Protein AF-A0A663EFI2-F1 (afdb_monomer_lite)

pLDDT: mean 95.02, std 5.93, range [59.0, 98.31]

InterPro domains:
  IPR002209 Fibroblast growth factor family [PF00167] (1-59)
  IPR002209 Fibroblast growth factor family [PS00247] (5-28)
  IPR002209 Fibroblast growth factor family [PTHR11486] (1-58)
  IPR008996 Cytokine IL1/FGF [SSF50353] (1-58)

Radius of gyration: 11.46 Å; chains: 1; bounding box: 28×23×28 Å

Organism: NCBI:txid223781

Sequence (61 aa):
MNNKGKLYGTAVFQDECKFKETLLPNNYNAYESNAYSGAYI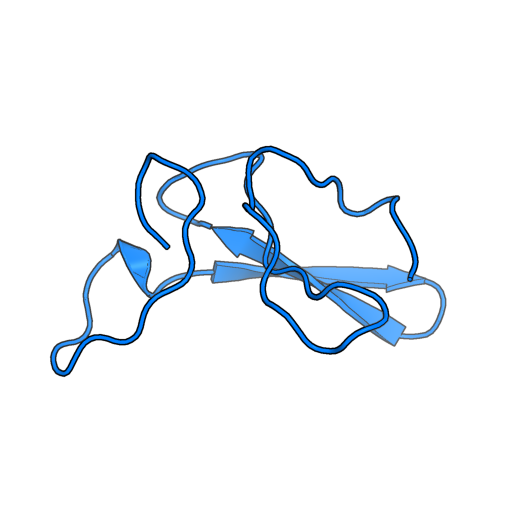ALSKHGRVKRGNKVSPAMTV

Foldseek 3Di:
DDPQQDDDDDPDDDLQNDWDWDADPPRDIWTAGPVHGQFTFDADPVRHTDRRNVDGPPDDD

Structure (mmCIF, N/CA/C/O backbone):
data_AF-A0A663EFI2-F1
#
_entry.id   AF-A0A663EFI2-F1
#
loop_
_atom_site.group_PDB
_atom_site.id
_atom_site.type_symbol
_atom_site.label_atom_id
_atom_site.label_alt_id
_atom_site.label_comp_id
_atom_site.label_asym_id
_atom_site.label_entity_id
_atom_site.label_seq_id
_atom_site.pdbx_PDB_ins_code
_atom_site.Cartn_x
_atom_site.Cartn_y
_atom_site.Cartn_z
_atom_site.occupancy
_atom_site.B_iso_or_equiv
_atom_site.auth_seq_id
_atom_site.auth_comp_id
_atom_site.auth_asym_id
_atom_site.auth_atom_id
_atom_site.pdbx_PDB_model_num
ATOM 1 N N . MET A 1 1 ? -5.064 0.128 5.952 1.00 97.38 1 MET A N 1
ATOM 2 C CA . MET A 1 1 ? -3.715 0.344 6.526 1.00 97.38 1 MET A CA 1
ATOM 3 C C . MET A 1 1 ? -3.845 1.431 7.564 1.00 97.38 1 MET A C 1
ATOM 5 O O . MET A 1 1 ? -4.473 2.421 7.240 1.00 97.38 1 MET A O 1
ATOM 9 N N . ASN A 1 2 ? -3.263 1.271 8.754 1.00 96.94 2 ASN A N 1
ATOM 10 C CA . ASN A 1 2 ? -3.395 2.295 9.795 1.00 96.94 2 ASN A CA 1
ATOM 11 C C . ASN A 1 2 ? -2.370 3.429 9.652 1.00 96.94 2 ASN A C 1
ATOM 13 O O . ASN A 1 2 ? -1.378 3.297 8.932 1.00 96.94 2 ASN A O 1
ATOM 17 N N . ASN A 1 3 ? -2.556 4.501 10.426 1.00 96.38 3 ASN A N 1
ATOM 18 C CA . ASN A 1 3 ? -1.664 5.671 10.473 1.00 96.38 3 ASN A CA 1
ATOM 19 C C . ASN A 1 3 ? -0.183 5.362 10.778 1.00 96.38 3 ASN A C 1
ATOM 21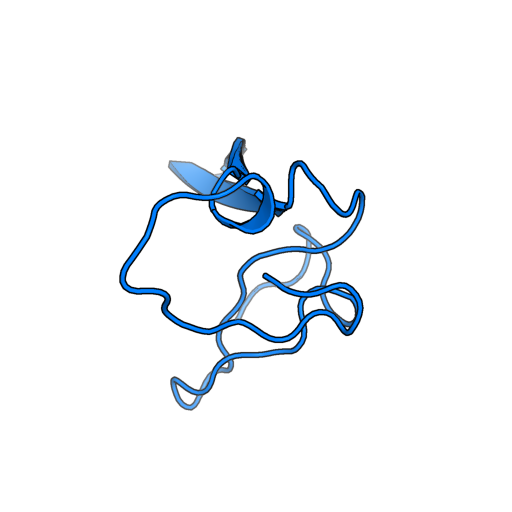 O O . ASN A 1 3 ? 0.697 6.165 10.483 1.00 96.38 3 ASN A O 1
ATOM 25 N N . LYS A 1 4 ? 0.127 4.193 11.352 1.00 96.56 4 LYS A N 1
ATOM 26 C CA . LYS A 1 4 ? 1.499 3.729 11.628 1.00 96.56 4 LYS A CA 1
ATOM 27 C C . LYS A 1 4 ? 2.102 2.927 10.467 1.00 96.56 4 LYS A C 1
ATOM 29 O O . LYS A 1 4 ? 3.140 2.280 10.657 1.00 96.56 4 LYS A O 1
ATOM 34 N N . GLY A 1 5 ? 1.432 2.899 9.314 1.00 96.88 5 GLY A N 1
ATOM 35 C CA . GLY A 1 5 ? 1.821 2.148 8.125 1.00 96.88 5 GLY A CA 1
ATOM 36 C C . GLY A 1 5 ? 1.644 0.633 8.254 1.00 96.88 5 GLY A C 1
ATOM 37 O O . GLY A 1 5 ? 2.208 -0.109 7.456 1.00 96.88 5 GLY A O 1
ATOM 38 N N . LYS A 1 6 ? 0.932 0.123 9.269 1.00 97.50 6 LYS A N 1
ATOM 39 C CA . LYS A 1 6 ? 0.739 -1.325 9.452 1.00 97.50 6 LYS A CA 1
ATOM 40 C C . LYS A 1 6 ? -0.442 -1.803 8.604 1.00 97.50 6 LYS A C 1
ATOM 42 O O . LYS A 1 6 ? -1.542 -1.253 8.689 1.00 97.50 6 LYS A O 1
ATOM 47 N N . LEU A 1 7 ? -0.217 -2.856 7.819 1.00 97.62 7 LEU A N 1
ATOM 48 C CA . LEU A 1 7 ? -1.280 -3.605 7.149 1.00 97.62 7 LEU A CA 1
ATOM 49 C C . LEU A 1 7 ? -1.988 -4.523 8.148 1.00 97.62 7 LEU A C 1
ATOM 51 O O . LEU A 1 7 ? -1.349 -5.148 8.996 1.00 97.62 7 LEU A O 1
ATOM 55 N N . TYR A 1 8 ? -3.310 -4.574 8.057 1.00 97.44 8 TYR A N 1
ATOM 56 C CA . TYR A 1 8 ? -4.168 -5.408 8.889 1.00 97.44 8 TYR A CA 1
ATOM 57 C C . TYR A 1 8 ? -5.479 -5.683 8.144 1.00 97.44 8 TYR A C 1
ATOM 59 O O . TYR A 1 8 ? -5.831 -4.939 7.227 1.00 97.44 8 TYR A O 1
ATOM 67 N N . GLY A 1 9 ? -6.172 -6.753 8.532 1.00 97.25 9 GLY A N 1
ATOM 68 C CA . GLY A 1 9 ? -7.510 -7.078 8.042 1.00 97.25 9 GLY A CA 1
ATOM 69 C C . GLY A 1 9 ? -8.591 -6.554 8.985 1.00 97.25 9 GLY A C 1
ATOM 70 O O . GLY A 1 9 ? -8.383 -6.492 10.195 1.00 97.25 9 GLY A O 1
ATOM 71 N N . THR A 1 10 ? -9.743 -6.198 8.429 1.00 97.12 10 THR A N 1
ATOM 72 C CA . THR A 1 10 ? -10.942 -5.769 9.162 1.00 97.12 10 THR A CA 1
ATOM 73 C C . THR A 1 10 ? -12.157 -6.502 8.601 1.00 97.12 10 THR A C 1
ATOM 75 O O . THR A 1 10 ? -12.189 -6.808 7.411 1.00 97.12 10 THR A O 1
ATOM 78 N N . ALA A 1 11 ? -13.143 -6.787 9.452 1.00 97.75 11 ALA A N 1
ATOM 79 C CA . ALA A 1 11 ? -14.401 -7.407 9.035 1.00 97.75 11 ALA A CA 1
ATOM 80 C C . ALA A 1 11 ? -15.361 -6.411 8.359 1.00 97.75 11 ALA A C 1
ATOM 82 O O . ALA A 1 11 ? -16.250 -6.820 7.620 1.00 97.75 11 ALA A O 1
ATOM 83 N N . VAL A 1 12 ? -15.183 -5.109 8.607 1.00 97.75 12 VAL A N 1
ATOM 84 C CA . VAL A 1 12 ? -16.040 -4.039 8.081 1.00 97.75 12 VAL A CA 1
ATOM 85 C C . VAL A 1 12 ? -15.221 -3.138 7.167 1.00 97.75 12 VAL A C 1
ATOM 87 O O . VAL A 1 12 ? -14.104 -2.743 7.515 1.00 97.75 12 VAL A O 1
ATOM 90 N N . PHE A 1 13 ? -15.778 -2.810 6.001 1.00 97.75 13 PHE A N 1
ATOM 91 C CA . PHE A 1 13 ? -15.155 -1.886 5.061 1.00 97.75 13 PHE A CA 1
ATOM 92 C C . PHE A 1 13 ? -15.133 -0.463 5.631 1.00 97.75 13 PHE A C 1
ATOM 94 O O . PHE A 1 13 ? -16.136 0.037 6.131 1.00 97.75 13 PHE A O 1
ATOM 101 N N . GLN A 1 14 ? -13.978 0.185 5.545 1.00 97.00 14 GLN A N 1
ATOM 102 C CA . GLN A 1 14 ? -13.705 1.493 6.143 1.00 97.00 14 GLN A CA 1
ATOM 103 C C . GLN A 1 14 ? -12.750 2.286 5.246 1.00 97.00 14 GLN A C 1
ATOM 105 O O . GLN A 1 14 ? -12.191 1.748 4.290 1.00 97.00 14 GLN A O 1
ATOM 110 N N . ASP A 1 15 ? -12.526 3.564 5.544 1.00 97.12 15 ASP A N 1
ATOM 111 C CA . ASP A 1 15 ? -11.701 4.425 4.685 1.00 97.12 15 ASP A CA 1
ATOM 112 C C . ASP A 1 15 ? -10.250 3.948 4.557 1.00 97.12 15 ASP A C 1
ATOM 114 O O . ASP A 1 15 ? -9.648 4.064 3.490 1.00 97.12 15 ASP A O 1
ATOM 118 N N . GLU A 1 16 ? -9.714 3.302 5.594 1.00 97.75 16 GLU A N 1
ATOM 119 C CA . GLU A 1 16 ? -8.386 2.683 5.559 1.00 97.75 16 GLU A CA 1
ATOM 120 C C . GLU A 1 16 ? -8.288 1.446 4.638 1.00 97.75 16 GLU A C 1
ATOM 122 O O . GLU A 1 16 ? -7.190 0.910 4.452 1.00 97.75 16 GLU A O 1
ATOM 127 N N . CYS A 1 17 ? -9.404 0.956 4.086 1.00 98.12 17 CYS A N 1
ATOM 128 C CA . CYS A 1 17 ? -9.438 -0.136 3.107 1.00 98.12 17 CYS A CA 1
ATOM 129 C C . CYS A 1 17 ? -9.275 0.352 1.662 1.00 98.12 17 CYS A C 1
ATOM 131 O O . CYS A 1 17 ? -9.132 -0.471 0.761 1.00 98.12 17 CYS A O 1
ATOM 133 N N . LYS A 1 18 ? -9.327 1.666 1.427 1.00 98.25 18 LYS A N 1
ATOM 134 C CA . LYS A 1 18 ? -9.242 2.255 0.089 1.00 98.25 18 LYS A CA 1
ATOM 135 C C . LYS A 1 18 ? -7.780 2.491 -0.281 1.00 98.25 18 LYS A C 1
ATOM 137 O O . LYS A 1 18 ? -7.039 3.131 0.468 1.00 98.25 18 LYS A O 1
ATOM 142 N N . PHE A 1 19 ? -7.389 2.019 -1.461 1.00 98.31 19 PHE A N 1
ATOM 143 C CA . PHE A 1 19 ? -6.050 2.213 -2.004 1.00 98.31 19 PHE A CA 1
ATOM 144 C C . PHE A 1 19 ? -6.127 2.780 -3.417 1.00 98.31 19 PHE A C 1
ATOM 146 O O . PHE A 1 19 ? -6.963 2.357 -4.213 1.00 98.31 19 PHE A O 1
ATOM 153 N N . LYS A 1 20 ? -5.246 3.731 -3.720 1.00 98.00 20 LYS A N 1
ATOM 154 C CA . LYS A 1 20 ? -5.045 4.249 -5.068 1.00 98.00 20 LYS A CA 1
ATOM 155 C C . LYS A 1 20 ? -4.108 3.309 -5.814 1.00 98.00 20 LYS A C 1
ATOM 157 O O . LYS A 1 20 ? -2.975 3.096 -5.386 1.00 98.00 20 LYS A O 1
ATOM 162 N N . GLU A 1 21 ? -4.587 2.769 -6.924 1.00 97.88 21 GLU A N 1
ATOM 163 C CA . GLU A 1 21 ? -3.776 1.986 -7.849 1.00 97.88 21 GLU A CA 1
ATOM 164 C C . GLU A 1 21 ? -3.004 2.920 -8.788 1.00 97.88 21 GLU A C 1
ATOM 166 O O . GLU A 1 21 ? -3.529 3.925 -9.269 1.00 97.88 21 GLU A O 1
ATOM 171 N N . THR A 1 22 ? -1.729 2.620 -9.018 1.00 96.88 22 THR A N 1
ATOM 172 C CA . THR A 1 22 ? -0.887 3.309 -10.001 1.00 96.88 22 THR A CA 1
ATOM 173 C C . THR A 1 22 ? -0.110 2.275 -10.796 1.00 96.88 22 THR A C 1
ATOM 175 O O . THR A 1 22 ? 0.620 1.472 -10.214 1.00 96.88 22 THR A O 1
ATOM 178 N N . LEU A 1 23 ? -0.265 2.313 -12.119 1.00 96.56 23 LEU A N 1
ATOM 179 C CA . LEU A 1 23 ? 0.475 1.459 -13.040 1.00 96.56 23 LEU A CA 1
ATOM 180 C C . LEU A 1 23 ? 1.944 1.900 -13.098 1.00 96.56 23 LEU A C 1
ATOM 182 O O . LEU A 1 23 ? 2.251 3.078 -13.280 1.00 96.56 23 LEU A O 1
ATOM 186 N N . LEU A 1 24 ? 2.841 0.937 -12.944 1.00 95.19 24 LEU A N 1
ATOM 187 C CA . LEU A 1 24 ? 4.289 1.073 -13.029 1.00 95.19 24 LEU A CA 1
ATOM 188 C C . LEU A 1 24 ? 4.813 0.380 -14.301 1.00 95.19 24 LEU A C 1
ATOM 190 O O . LEU A 1 24 ? 4.088 -0.389 -14.943 1.00 95.19 24 LEU A O 1
ATOM 194 N N . PRO A 1 25 ? 6.084 0.612 -14.681 1.00 94.88 25 PRO A N 1
ATOM 195 C CA . PRO A 1 25 ? 6.725 -0.137 -15.757 1.00 94.88 25 PRO A CA 1
ATOM 196 C C . PRO A 1 25 ? 6.630 -1.656 -15.563 1.00 94.88 25 PRO A C 1
ATOM 198 O O . PRO A 1 25 ? 6.515 -2.156 -14.443 1.00 94.88 25 PRO A O 1
ATOM 201 N N . ASN A 1 26 ? 6.717 -2.398 -16.669 1.00 94.00 26 ASN A N 1
ATOM 202 C CA . ASN A 1 26 ? 6.591 -3.861 -16.701 1.00 94.00 26 ASN A CA 1
ATOM 203 C C . ASN A 1 26 ? 5.246 -4.386 -16.163 1.00 94.00 26 ASN A C 1
ATOM 205 O O . ASN A 1 26 ? 5.179 -5.509 -15.670 1.00 94.00 26 ASN A O 1
ATOM 209 N N . ASN A 1 27 ? 4.189 -3.574 -16.256 1.00 94.81 27 ASN A N 1
ATOM 210 C CA . ASN A 1 27 ? 2.825 -3.902 -15.831 1.00 94.81 27 ASN A CA 1
ATOM 211 C C . ASN A 1 27 ? 2.698 -4.256 -14.339 1.00 94.81 27 ASN A C 1
ATOM 213 O O . ASN A 1 27 ? 1.790 -4.986 -13.943 1.00 94.81 27 ASN A O 1
ATOM 217 N N . TYR A 1 28 ? 3.600 -3.741 -13.502 1.00 95.38 28 TYR A N 1
ATOM 218 C CA . TYR A 1 28 ? 3.437 -3.804 -12.052 1.00 95.38 28 TYR A CA 1
ATOM 219 C C . TYR A 1 28 ? 2.490 -2.707 -11.576 1.00 95.38 28 TYR A C 1
ATOM 221 O O . TYR A 1 28 ? 2.406 -1.653 -12.193 1.00 95.38 28 TYR A O 1
ATOM 229 N N . ASN A 1 29 ? 1.845 -2.919 -10.430 1.00 96.81 29 ASN A N 1
ATOM 230 C CA . ASN A 1 29 ? 1.012 -1.907 -9.788 1.00 96.81 29 ASN A CA 1
ATOM 231 C C . ASN A 1 29 ? 1.569 -1.545 -8.411 1.00 96.81 29 ASN A C 1
ATOM 233 O O . ASN A 1 29 ? 2.015 -2.410 -7.654 1.00 96.81 29 ASN A O 1
ATOM 237 N N . ALA A 1 30 ? 1.494 -0.261 -8.071 1.00 96.94 30 ALA A N 1
ATOM 238 C CA . ALA A 1 30 ? 1.640 0.223 -6.707 1.00 96.94 30 ALA A CA 1
ATOM 239 C C . ALA A 1 30 ? 0.266 0.549 -6.117 1.00 96.94 30 ALA A C 1
ATOM 241 O O . ALA A 1 30 ? -0.590 1.122 -6.791 1.00 96.94 30 ALA A O 1
ATOM 242 N N . TYR A 1 31 ? 0.091 0.224 -4.836 1.00 98.06 31 TYR A N 1
ATOM 243 C CA . TYR A 1 31 ? -1.120 0.523 -4.077 1.00 98.06 31 TYR A CA 1
ATOM 244 C C . TYR A 1 31 ? -0.782 1.459 -2.922 1.00 98.06 31 TYR A C 1
ATOM 246 O O . TYR A 1 31 ? -0.141 1.054 -1.947 1.00 98.06 31 TYR A O 1
ATOM 254 N N . GLU A 1 32 ? -1.209 2.711 -3.038 1.00 97.88 32 GLU A N 1
ATOM 255 C CA . GLU A 1 32 ? -1.020 3.753 -2.029 1.00 97.88 32 GLU A CA 1
ATOM 256 C C . GLU A 1 32 ? -2.263 3.878 -1.145 1.00 97.88 32 GLU A C 1
ATOM 258 O O . GLU A 1 32 ? -3.388 3.823 -1.634 1.00 97.88 32 GLU A O 1
ATOM 263 N N . SER A 1 33 ? -2.088 4.045 0.165 1.00 97.94 33 SER A N 1
ATOM 264 C CA . SER A 1 33 ? -3.205 4.246 1.092 1.00 97.94 33 SER A CA 1
ATOM 265 C C . SER A 1 33 ? -3.920 5.566 0.807 1.00 97.94 33 SER A C 1
ATOM 267 O O . SER A 1 33 ? -3.326 6.634 0.943 1.00 97.94 33 SER A O 1
ATOM 269 N N . ASN A 1 34 ? -5.22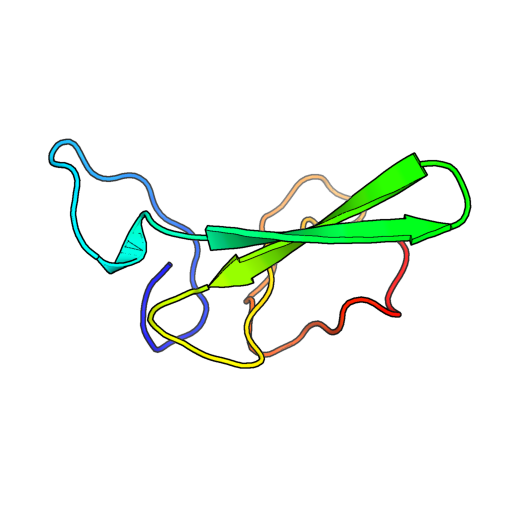2 5.519 0.510 1.00 97.88 34 ASN A N 1
ATOM 270 C CA . ASN A 1 34 ? -5.998 6.735 0.246 1.00 97.88 34 ASN A CA 1
ATOM 271 C C . ASN A 1 34 ? -6.108 7.637 1.490 1.00 97.88 34 ASN A C 1
ATOM 273 O O . ASN A 1 34 ? -6.126 8.857 1.378 1.00 97.88 34 ASN A O 1
ATOM 277 N N . ALA A 1 35 ? -6.152 7.038 2.684 1.00 97.44 35 ALA A N 1
ATOM 278 C CA . ALA A 1 35 ? -6.194 7.767 3.953 1.00 97.44 35 ALA A CA 1
ATOM 279 C C . ALA A 1 35 ? -4.819 8.306 4.397 1.00 97.44 35 ALA A C 1
ATOM 281 O O . ALA A 1 35 ? -4.753 9.201 5.236 1.00 97.44 35 ALA A O 1
ATOM 282 N N . TYR A 1 36 ? -3.720 7.756 3.861 1.00 97.19 36 TYR A N 1
ATOM 283 C CA . TY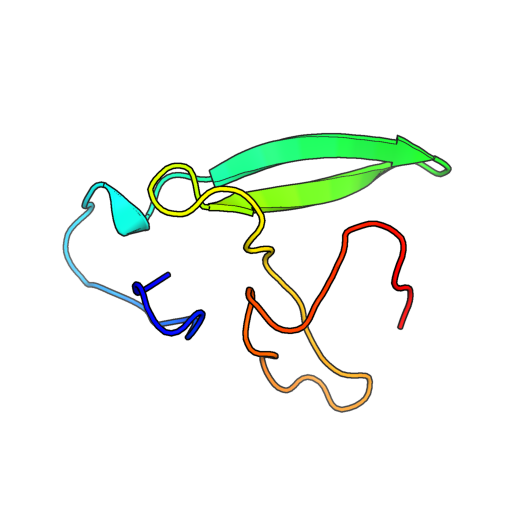R A 1 36 ? -2.354 8.050 4.309 1.00 97.19 36 TYR A CA 1
ATOM 284 C C . TYR A 1 36 ? -1.416 8.159 3.105 1.00 97.19 36 TYR A C 1
ATOM 286 O O . TYR A 1 36 ? -0.752 7.190 2.735 1.00 97.19 36 TYR A O 1
ATOM 294 N N . SER A 1 37 ? -1.380 9.349 2.504 1.00 95.19 37 SER A N 1
ATOM 295 C CA . SER A 1 37 ? -0.526 9.652 1.351 1.00 95.19 37 SER A CA 1
ATOM 296 C C . SER A 1 37 ? 0.949 9.352 1.643 1.00 95.19 37 SER A C 1
ATOM 298 O O . SER A 1 37 ? 1.435 9.590 2.752 1.00 95.19 37 SER A O 1
ATOM 300 N N . GLY A 1 38 ? 1.655 8.788 0.662 1.00 95.12 38 GLY A N 1
ATOM 301 C CA . GLY A 1 38 ? 3.042 8.352 0.796 1.00 95.12 38 GLY A CA 1
ATOM 302 C C . GLY A 1 38 ? 3.233 6.998 1.488 1.00 95.12 38 GLY A C 1
ATOM 303 O O . GLY A 1 38 ? 4.376 6.587 1.686 1.00 95.12 38 GLY A O 1
ATOM 304 N N . ALA A 1 39 ? 2.161 6.288 1.862 1.00 97.19 39 ALA A N 1
ATOM 305 C CA . ALA A 1 39 ? 2.247 4.950 2.446 1.00 97.19 39 ALA A CA 1
ATOM 306 C C . ALA A 1 39 ? 1.771 3.862 1.470 1.00 97.19 39 ALA A C 1
ATOM 308 O O . ALA A 1 39 ? 0.634 3.897 1.001 1.00 97.19 39 ALA A O 1
ATOM 309 N N . TYR A 1 40 ? 2.611 2.850 1.225 1.00 97.62 40 TYR A N 1
ATOM 310 C CA . TYR A 1 40 ? 2.380 1.846 0.174 1.00 97.62 40 TYR A CA 1
ATOM 311 C C . TYR A 1 40 ? 2.227 0.421 0.713 1.00 97.62 40 TYR A C 1
ATOM 313 O O . TYR A 1 40 ? 2.840 0.040 1.713 1.00 97.62 40 TYR A O 1
ATOM 321 N N . ILE A 1 41 ? 1.421 -0.402 0.039 1.00 97.25 41 ILE A N 1
ATOM 322 C CA . ILE A 1 41 ? 1.399 -1.848 0.284 1.00 97.25 41 ILE A CA 1
ATOM 323 C C . ILE A 1 41 ? 2.742 -2.433 -0.157 1.00 97.25 41 ILE A C 1
ATOM 325 O O . ILE A 1 41 ? 3.167 -2.238 -1.291 1.00 97.25 41 ILE A O 1
ATOM 329 N N . ALA A 1 42 ? 3.405 -3.169 0.736 1.00 96.00 42 ALA A N 1
ATOM 330 C CA . ALA A 1 42 ? 4.659 -3.833 0.414 1.00 96.00 42 ALA A CA 1
ATOM 331 C C . ALA A 1 42 ? 4.872 -5.105 1.236 1.00 96.00 42 AL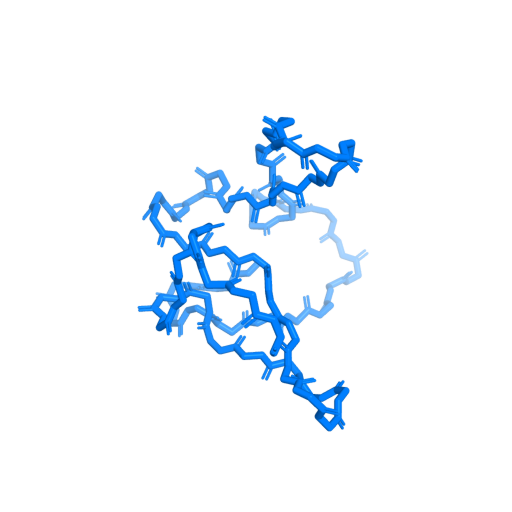A A C 1
ATOM 333 O O . ALA A 1 42 ? 4.523 -5.185 2.421 1.00 96.00 42 ALA A O 1
ATOM 334 N N . LEU A 1 43 ? 5.534 -6.073 0.607 1.00 95.19 43 LEU A N 1
ATOM 335 C CA . LEU A 1 43 ? 6.057 -7.277 1.240 1.00 95.19 43 LEU A CA 1
ATOM 336 C C . LEU A 1 43 ? 7.589 -7.239 1.231 1.00 95.19 43 LEU A C 1
ATOM 338 O O . LEU A 1 43 ? 8.223 -6.563 0.427 1.00 95.19 43 LEU A O 1
ATOM 342 N N . SER A 1 44 ? 8.193 -7.940 2.179 1.00 93.44 44 SER A N 1
ATOM 343 C CA . SER A 1 44 ? 9.624 -8.238 2.183 1.00 93.44 44 SER A CA 1
ATOM 344 C C . SER A 1 44 ? 9.917 -9.468 1.326 1.00 93.44 44 SER A C 1
ATOM 346 O O . SER A 1 44 ? 9.030 -10.293 1.108 1.00 93.44 44 SER A O 1
ATOM 348 N N . LYS A 1 45 ? 11.190 -9.670 0.968 1.00 93.50 45 LYS A N 1
ATOM 349 C CA . LYS A 1 45 ? 11.675 -10.895 0.307 1.00 93.50 45 LYS A CA 1
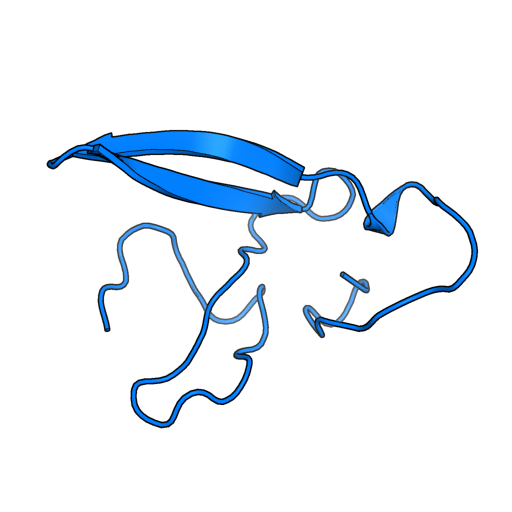ATOM 350 C C . LYS A 1 45 ? 11.342 -12.206 1.041 1.00 93.50 45 LYS A C 1
ATOM 352 O O . LYS A 1 45 ? 11.421 -13.277 0.459 1.00 93.50 45 LYS A O 1
ATOM 357 N N . HIS A 1 46 ? 10.970 -12.131 2.321 1.00 95.25 46 HIS A N 1
ATOM 358 C CA . HIS A 1 46 ? 10.566 -13.277 3.141 1.00 95.25 46 HIS A CA 1
ATOM 359 C C . HIS A 1 46 ? 9.038 -13.412 3.280 1.00 95.25 46 HIS A C 1
ATOM 361 O O . HIS A 1 46 ? 8.567 -14.063 4.209 1.00 95.25 46 HIS A O 1
ATOM 367 N N . GLY A 1 47 ? 8.253 -12.723 2.445 1.00 94.19 47 GLY A N 1
ATOM 368 C CA . GLY A 1 47 ? 6.786 -12.779 2.455 1.00 94.19 47 GLY A CA 1
ATOM 369 C C . GLY A 1 47 ? 6.112 -12.030 3.612 1.00 94.19 47 GLY A C 1
ATOM 370 O O . GLY A 1 47 ? 4.890 -12.023 3.716 1.00 94.19 47 GLY A O 1
ATOM 371 N N . ARG A 1 48 ? 6.873 -11.368 4.494 1.00 95.31 48 ARG A N 1
ATOM 372 C CA . ARG A 1 48 ? 6.310 -10.574 5.601 1.00 95.31 48 ARG A CA 1
ATOM 373 C C . ARG A 1 48 ? 5.903 -9.181 5.138 1.00 95.31 48 ARG A C 1
ATOM 375 O O . ARG A 1 48 ? 6.667 -8.545 4.412 1.00 95.31 48 ARG A O 1
ATOM 382 N N . VAL A 1 49 ? 4.777 -8.680 5.642 1.00 95.44 49 VAL A N 1
ATOM 383 C CA . VAL A 1 49 ? 4.323 -7.298 5.420 1.00 95.44 49 VAL A CA 1
ATOM 384 C C . VAL A 1 49 ? 5.341 -6.275 5.928 1.00 95.44 49 VAL A C 1
ATOM 386 O O . VAL A 1 49 ? 5.842 -6.378 7.051 1.00 95.44 49 VAL A O 1
ATOM 389 N N . LYS A 1 50 ? 5.644 -5.268 5.105 1.00 95.81 50 LYS A N 1
ATOM 390 C CA . LYS A 1 50 ? 6.455 -4.107 5.499 1.00 95.81 50 LYS A CA 1
ATOM 391 C C . LYS A 1 50 ? 5.548 -2.984 5.996 1.00 95.81 50 LYS A C 1
ATOM 393 O O . LYS A 1 50 ? 4.350 -2.958 5.724 1.00 95.81 50 LYS A O 1
ATOM 398 N N . ARG A 1 51 ? 6.127 -2.042 6.745 1.00 96.75 51 ARG A N 1
ATOM 399 C CA . ARG A 1 51 ? 5.407 -0.817 7.104 1.00 96.75 51 ARG A CA 1
ATOM 400 C C . ARG A 1 51 ? 5.336 0.108 5.897 1.00 96.75 51 ARG A C 1
ATOM 402 O O . ARG A 1 51 ? 6.381 0.453 5.352 1.00 96.75 51 ARG A O 1
ATOM 409 N N . GLY A 1 52 ? 4.128 0.525 5.533 1.00 96.25 52 GLY A N 1
ATOM 410 C CA . GLY A 1 52 ? 3.867 1.324 4.339 1.00 96.25 52 GLY A CA 1
ATOM 411 C C . GLY A 1 52 ? 4.562 2.681 4.332 1.00 96.25 52 GLY A C 1
ATOM 412 O O . GLY A 1 52 ? 4.988 3.136 3.283 1.00 96.25 52 GLY A O 1
ATOM 413 N N . ASN A 1 53 ? 4.777 3.281 5.503 1.00 95.44 53 ASN A N 1
ATOM 414 C CA . ASN A 1 53 ? 5.518 4.537 5.661 1.00 95.44 53 ASN A CA 1
ATOM 415 C C . ASN A 1 53 ? 7.053 4.369 5.659 1.00 95.44 53 ASN A C 1
ATOM 417 O O . ASN A 1 53 ? 7.777 5.322 5.927 1.00 95.44 53 ASN A O 1
ATOM 421 N N . LYS A 1 54 ? 7.557 3.150 5.432 1.00 94.88 54 LYS A N 1
ATOM 422 C CA . LYS A 1 54 ? 8.992 2.836 5.308 1.00 94.88 54 LYS A CA 1
ATOM 423 C C . LYS A 1 54 ? 9.340 2.276 3.929 1.00 94.88 54 LYS A C 1
ATOM 425 O O . LYS A 1 54 ? 10.359 1.600 3.779 1.00 94.88 54 LYS A O 1
ATOM 430 N N . VAL A 1 55 ? 8.460 2.470 2.955 1.00 94.31 55 VAL A N 1
ATOM 431 C CA . VAL A 1 55 ? 8.634 1.990 1.587 1.00 94.31 55 VAL A CA 1
ATOM 432 C C . VAL A 1 55 ? 8.254 3.080 0.597 1.00 94.31 55 VAL A C 1
ATOM 434 O O . VAL A 1 55 ? 7.473 3.968 0.924 1.00 94.31 55 VAL A O 1
ATOM 437 N N . SER A 1 56 ? 8.808 2.999 -0.607 1.00 92.81 56 SER A N 1
ATOM 438 C CA . SER A 1 56 ? 8.451 3.852 -1.737 1.00 92.81 56 SER A CA 1
ATOM 439 C C . SER A 1 56 ? 8.182 2.981 -2.971 1.00 92.81 56 SER A C 1
ATOM 441 O O . SER A 1 56 ? 8.688 1.856 -3.033 1.00 92.81 56 SER A O 1
ATOM 443 N N . PRO A 1 57 ? 7.419 3.467 -3.965 1.00 88.56 57 PRO A N 1
ATOM 444 C CA . PRO A 1 57 ? 7.076 2.695 -5.162 1.00 88.56 57 PRO A CA 1
ATOM 445 C C . PRO A 1 57 ? 8.281 2.412 -6.074 1.00 88.56 57 PRO A C 1
ATOM 447 O O . PRO A 1 57 ? 8.188 1.574 -6.961 1.00 88.56 57 PRO A O 1
ATOM 450 N N . ALA A 1 58 ? 9.422 3.073 -5.842 1.00 88.38 58 ALA A N 1
ATOM 451 C CA . ALA A 1 58 ? 10.683 2.776 -6.521 1.00 88.38 58 ALA A CA 1
ATOM 452 C C . ALA A 1 58 ? 11.431 1.574 -5.912 1.00 88.38 58 ALA A C 1
ATOM 454 O O . ALA A 1 58 ? 12.397 1.091 -6.499 1.00 88.38 58 ALA A O 1
ATOM 455 N N . MET A 1 59 ? 11.028 1.102 -4.726 1.00 83.69 59 MET A N 1
ATOM 456 C CA . MET A 1 59 ? 11.652 -0.055 -4.089 1.00 83.69 59 MET A CA 1
ATOM 457 C C . MET A 1 59 ? 11.150 -1.347 -4.726 1.00 83.69 59 MET A C 1
ATOM 459 O O . MET A 1 59 ? 9.969 -1.678 -4.635 1.00 83.69 59 MET A O 1
ATOM 463 N N . THR A 1 60 ? 12.070 -2.109 -5.299 1.00 74.81 60 THR A N 1
ATOM 464 C CA . THR A 1 60 ? 11.838 -3.491 -5.716 1.00 74.81 60 THR A CA 1
ATOM 465 C C . THR A 1 60 ? 12.239 -4.470 -4.601 1.00 74.81 60 THR A C 1
ATOM 467 O O . THR A 1 60 ? 12.782 -4.062 -3.567 1.00 74.81 60 THR A O 1
ATOM 470 N N . VAL A 1 61 ? 11.857 -5.742 -4.766 1.00 59.00 61 VAL A N 1
ATOM 471 C CA . VAL A 1 61 ? 12.031 -6.838 -3.785 1.00 59.00 61 VAL A CA 1
ATOM 472 C C . VAL A 1 61 ? 13.495 -7.085 -3.435 1.00 59.00 61 VAL A C 1
ATOM 474 O O . VAL A 1 61 ? 14.313 -7.162 -4.374 1.00 59.00 61 VAL A O 1
#

Secondary structure (DSSP, 8-state):
--TTS-----SS--GGG-EEEEE-GGG-EEEEETTSTT-B--B-TTSPBPPGGG--TT---